Protein AF-A0A378U8P9-F1 (afdb_monomer_lite)

Secondary structure (DSSP, 8-state):
--HHHHHHHHHHHHHHTT----HHHHHHHHHHHHHS---S-HHHHHHHHHHHHHTTS----HHHHHHHH-SS-S-TTHHHH----EEEHHHHHHHHT--HHHHHHHHHTTSS-EEEETTTEEEEEHHHHHHHHH--------

Organism: Mycolicibacterium fortuitum (NCBI:txid1766)

Structure (mmCIF, N/CA/C/O backbone):
data_AF-A0A378U8P9-F1
#
_entry.id   AF-A0A378U8P9-F1
#
loop_
_atom_site.group_PDB
_atom_site.id
_atom_site.type_symbol
_atom_site.label_atom_id
_atom_site.label_alt_id
_atom_site.label_comp_id
_atom_site.label_asym_id
_atom_site.label_entity_id
_atom_site.label_seq_id
_atom_site.pdbx_PDB_ins_code
_atom_site.Cartn_x
_atom_site.Cartn_y
_atom_site.Cartn_z
_atom_site.occupancy
_atom_site.B_iso_or_equiv
_atom_site.auth_seq_id
_atom_site.auth_comp_id
_atom_site.auth_asym_id
_atom_site.auth_atom_id
_atom_site.pdbx_PDB_model_num
ATOM 1 N N . MET A 1 1 ? 14.668 6.947 -38.686 1.00 70.00 1 MET A N 1
ATOM 2 C CA . MET A 1 1 ? 13.383 6.397 -38.201 1.00 70.00 1 MET A CA 1
ATOM 3 C C . MET A 1 1 ? 13.084 7.026 -36.853 1.00 70.00 1 MET A C 1
ATOM 5 O O . MET A 1 1 ? 13.969 7.013 -36.001 1.00 70.00 1 MET A O 1
ATOM 9 N N . THR A 1 2 ? 11.923 7.659 -36.670 1.00 87.50 2 THR A N 1
ATOM 10 C CA . THR A 1 2 ? 11.612 8.336 -35.402 1.00 87.50 2 THR A CA 1
ATOM 11 C C . THR A 1 2 ? 11.231 7.318 -34.321 1.00 87.50 2 THR A C 1
ATOM 13 O O . THR A 1 2 ? 10.914 6.160 -34.606 1.00 87.50 2 THR A O 1
ATOM 16 N N . ARG A 1 3 ? 11.267 7.727 -33.047 1.00 87.31 3 ARG A N 1
ATOM 17 C CA . ARG A 1 3 ? 10.855 6.864 -31.927 1.00 87.31 3 ARG A CA 1
ATOM 18 C C . ARG A 1 3 ? 9.378 6.467 -32.019 1.00 87.31 3 ARG A C 1
ATOM 20 O O . ARG A 1 3 ? 9.029 5.350 -31.656 1.00 87.31 3 ARG A O 1
ATOM 27 N N . THR A 1 4 ? 8.535 7.365 -32.518 1.00 91.00 4 THR A N 1
ATOM 28 C CA . THR A 1 4 ? 7.109 7.116 -32.749 1.00 91.00 4 THR A CA 1
ATOM 29 C C . THR A 1 4 ? 6.909 6.055 -33.831 1.00 91.00 4 THR A C 1
ATOM 31 O O . THR A 1 4 ? 6.131 5.127 -33.628 1.00 91.00 4 THR A O 1
ATOM 34 N N . ASP A 1 5 ? 7.689 6.108 -34.915 1.00 89.62 5 ASP A N 1
ATOM 35 C CA . ASP A 1 5 ? 7.640 5.093 -35.980 1.00 89.62 5 ASP A CA 1
ATOM 36 C C . ASP A 1 5 ? 8.038 3.708 -35.457 1.00 89.62 5 ASP A C 1
ATOM 38 O O . ASP A 1 5 ? 7.401 2.709 -35.781 1.00 89.62 5 ASP A O 1
ATOM 42 N N . LEU A 1 6 ? 9.063 3.644 -34.597 1.00 88.88 6 LEU A N 1
ATOM 43 C CA . LEU A 1 6 ? 9.485 2.412 -33.922 1.00 88.88 6 LEU A CA 1
ATOM 44 C C . LEU A 1 6 ? 8.381 1.833 -33.033 1.00 88.88 6 LEU A C 1
ATOM 46 O O . LEU A 1 6 ? 8.158 0.626 -33.050 1.00 88.88 6 LEU A O 1
ATOM 50 N N . ILE A 1 7 ? 7.687 2.683 -32.274 1.00 90.00 7 ILE A N 1
ATOM 51 C CA . ILE A 1 7 ? 6.570 2.278 -31.411 1.00 90.00 7 ILE A CA 1
ATOM 52 C C . ILE A 1 7 ? 5.415 1.727 -32.254 1.00 90.00 7 ILE A C 1
ATOM 54 O O . ILE A 1 7 ? 4.927 0.633 -31.974 1.00 90.00 7 ILE A O 1
ATOM 58 N N . ASN A 1 8 ? 5.013 2.439 -33.309 1.00 91.81 8 ASN A N 1
ATOM 59 C CA . ASN A 1 8 ? 3.923 2.023 -34.194 1.00 91.81 8 ASN A CA 1
ATOM 60 C C . ASN A 1 8 ? 4.250 0.714 -34.923 1.00 91.81 8 ASN A C 1
ATOM 62 O O . ASN A 1 8 ? 3.409 -0.185 -35.012 1.00 91.81 8 ASN A O 1
ATOM 66 N N . ARG A 1 9 ? 5.499 0.570 -35.380 1.00 89.88 9 ARG A N 1
ATOM 67 C CA . ARG A 1 9 ? 5.991 -0.658 -36.008 1.00 89.88 9 ARG A CA 1
ATOM 68 C C . ARG A 1 9 ? 6.011 -1.828 -35.024 1.00 89.88 9 ARG A C 1
ATOM 70 O O . ARG A 1 9 ? 5.530 -2.902 -35.368 1.00 89.88 9 ARG A O 1
ATOM 77 N N . LEU A 1 10 ? 6.482 -1.619 -33.791 1.00 87.69 10 LEU A N 1
ATOM 78 C CA . LEU A 1 10 ? 6.475 -2.651 -32.747 1.00 87.69 10 LEU A CA 1
ATOM 79 C C . LEU A 1 10 ? 5.051 -3.106 -32.409 1.00 87.69 10 LEU A C 1
ATOM 81 O O . LEU A 1 10 ? 4.795 -4.304 -32.346 1.00 87.69 10 LEU A O 1
ATOM 85 N N . ASN A 1 11 ? 4.123 -2.162 -32.240 1.00 89.44 11 ASN A N 1
ATOM 86 C CA . ASN A 1 11 ? 2.718 -2.458 -31.959 1.00 89.44 11 ASN A CA 1
ATOM 87 C C . ASN A 1 11 ? 2.072 -3.275 -33.080 1.00 89.44 11 ASN A C 1
ATOM 89 O O . ASN A 1 11 ? 1.356 -4.230 -32.799 1.00 89.44 11 ASN A O 1
ATOM 93 N N . SER A 1 12 ? 2.371 -2.947 -34.338 1.00 90.00 12 SER A N 1
ATOM 94 C CA . SER A 1 12 ? 1.867 -3.701 -35.492 1.00 90.00 12 SER A CA 1
ATOM 95 C C . SER A 1 12 ? 2.390 -5.142 -35.491 1.00 90.00 12 SER A C 1
ATOM 97 O O . SER A 1 12 ? 1.622 -6.080 -35.682 1.00 90.00 12 SER A O 1
ATOM 99 N N . ILE A 1 13 ? 3.681 -5.342 -35.198 1.00 88.31 13 ILE A N 1
ATOM 100 C CA . ILE A 1 13 ? 4.289 -6.680 -35.110 1.00 88.31 13 ILE A CA 1
ATOM 101 C C . ILE A 1 13 ? 3.678 -7.496 -33.962 1.00 88.31 13 ILE A C 1
ATOM 103 O O . ILE A 1 13 ? 3.384 -8.679 -34.130 1.00 88.31 13 ILE A O 1
ATOM 107 N N . LEU A 1 14 ? 3.488 -6.870 -32.798 1.00 87.69 14 LEU A N 1
ATOM 108 C CA . LEU A 1 14 ? 2.873 -7.499 -31.630 1.00 87.69 14 LEU A CA 1
ATOM 109 C C . LEU A 1 14 ? 1.419 -7.906 -31.911 1.00 87.69 14 LEU A C 1
ATOM 111 O O . LEU A 1 14 ? 1.047 -9.043 -31.621 1.00 87.69 14 LEU A O 1
ATOM 115 N N . ALA A 1 15 ? 0.640 -7.031 -32.557 1.00 86.75 15 ALA A N 1
ATOM 116 C CA . ALA A 1 15 ? -0.743 -7.301 -32.944 1.00 86.75 15 ALA A CA 1
ATOM 117 C C . ALA A 1 15 ? -0.849 -8.468 -33.939 1.00 86.75 15 ALA A C 1
ATOM 119 O O . ALA A 1 15 ? -1.642 -9.381 -33.723 1.00 86.75 15 ALA A O 1
ATOM 120 N N . CYS A 1 16 ? 0.009 -8.512 -34.966 1.00 87.19 16 CYS A N 1
ATOM 121 C CA . CYS A 1 16 ? 0.056 -9.630 -35.917 1.00 87.19 16 CYS A CA 1
ATOM 122 C C . CYS A 1 16 ? 0.404 -10.976 -35.260 1.00 87.19 16 CYS A C 1
ATOM 124 O O . CYS A 1 16 ? 0.061 -12.027 -35.795 1.00 87.19 16 CYS A O 1
ATOM 126 N N . ARG A 1 17 ? 1.095 -10.960 -34.114 1.00 83.88 17 ARG A N 1
ATOM 127 C CA . ARG A 1 17 ? 1.449 -12.161 -33.340 1.00 83.88 17 ARG A CA 1
ATOM 128 C C . ARG A 1 17 ? 0.456 -12.474 -32.215 1.00 83.88 17 ARG A C 1
ATOM 130 O O . ARG A 1 17 ? 0.682 -13.432 -31.482 1.00 83.88 17 ARG A O 1
ATOM 137 N N . GLY A 1 18 ? -0.606 -11.678 -32.057 1.00 86.12 18 GLY A N 1
ATOM 138 C CA . GLY A 1 18 ? -1.588 -11.829 -30.977 1.00 86.12 18 GLY A CA 1
ATOM 139 C C . GLY A 1 18 ? -1.012 -11.576 -29.579 1.00 86.12 18 GLY A C 1
ATOM 140 O O . GLY A 1 18 ? -1.505 -12.126 -28.599 1.00 86.12 18 GLY A O 1
ATOM 141 N N . ILE A 1 19 ? 0.065 -10.792 -29.474 1.00 83.06 19 ILE A N 1
ATOM 142 C CA . ILE A 1 19 ? 0.751 -10.513 -28.209 1.00 83.06 19 ILE A CA 1
ATOM 143 C C . ILE A 1 19 ? 0.353 -9.122 -27.729 1.00 83.06 19 ILE A C 1
ATOM 145 O O . ILE A 1 19 ? 0.676 -8.122 -28.365 1.00 83.06 19 ILE A O 1
ATOM 149 N N . GLU A 1 20 ? -0.269 -9.038 -26.555 1.00 83.69 20 GLU A N 1
ATOM 150 C CA . GLU A 1 20 ? -0.598 -7.753 -25.941 1.00 83.69 20 GLU A CA 1
ATOM 151 C C . GLU A 1 20 ? 0.492 -7.296 -24.969 1.00 83.69 20 GLU A C 1
ATOM 153 O O . GLU A 1 20 ? 0.787 -7.939 -23.957 1.00 83.69 20 GLU A O 1
ATOM 158 N N . TRP A 1 21 ? 1.107 -6.149 -25.262 1.00 83.50 21 TRP A N 1
ATOM 159 C CA . TRP A 1 21 ? 2.022 -5.465 -24.351 1.00 83.50 21 TRP A CA 1
ATOM 160 C C . TRP A 1 21 ? 1.417 -4.155 -23.863 1.00 83.50 21 TRP A C 1
ATOM 162 O O . TRP A 1 21 ? 0.806 -3.408 -24.621 1.00 83.50 21 TRP A O 1
ATOM 172 N N . SER A 1 22 ? 1.665 -3.822 -22.594 1.00 84.25 22 SER A N 1
ATOM 173 C CA . SER A 1 22 ? 1.312 -2.503 -22.073 1.00 84.25 22 SER A CA 1
ATOM 174 C C . SER A 1 22 ? 2.138 -1.401 -22.746 1.00 84.25 22 SER A C 1
ATOM 176 O O . SER A 1 22 ? 3.304 -1.600 -23.100 1.00 84.25 22 SER A O 1
ATOM 178 N N . ALA A 1 23 ? 1.574 -0.196 -22.853 1.00 80.75 23 ALA A N 1
ATOM 179 C CA . ALA A 1 23 ? 2.238 0.944 -23.494 1.00 80.75 23 ALA A CA 1
ATOM 180 C C . ALA A 1 23 ? 3.627 1.247 -22.894 1.00 80.75 23 ALA A C 1
ATOM 182 O O . ALA A 1 23 ? 4.594 1.483 -23.615 1.00 80.75 23 ALA A O 1
ATOM 183 N N . ASN A 1 24 ? 3.769 1.158 -21.567 1.00 83.56 24 ASN A N 1
ATOM 184 C CA . ASN A 1 24 ? 5.057 1.346 -20.889 1.00 83.56 24 ASN A CA 1
ATOM 185 C C . ASN A 1 24 ? 6.091 0.282 -21.314 1.00 83.56 24 ASN A C 1
ATOM 187 O O . ASN A 1 24 ? 7.274 0.579 -21.486 1.00 83.56 24 ASN A O 1
ATOM 191 N N . ARG A 1 25 ? 5.647 -0.962 -21.530 1.00 83.44 25 ARG A N 1
ATOM 192 C CA . ARG A 1 25 ? 6.509 -2.073 -21.955 1.0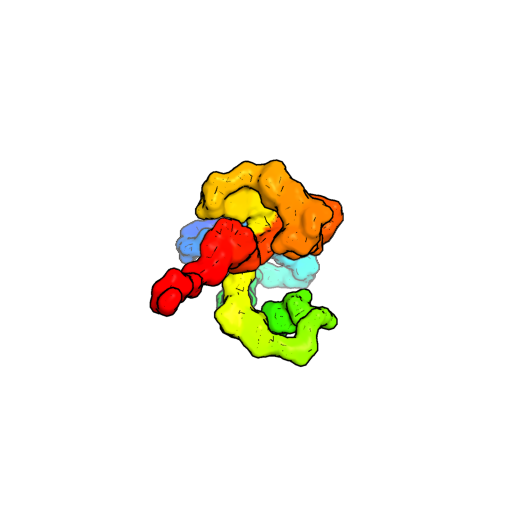0 83.44 25 ARG A CA 1
ATOM 193 C C . ARG A 1 25 ? 7.038 -1.853 -23.369 1.00 83.44 25 ARG A C 1
ATOM 195 O O . ARG A 1 25 ? 8.244 -1.964 -23.576 1.00 83.44 25 ARG A O 1
ATOM 202 N N . VAL A 1 26 ? 6.170 -1.443 -24.290 1.00 87.12 26 VAL A N 1
ATOM 203 C CA . VAL A 1 26 ? 6.538 -1.050 -25.661 1.00 87.12 26 VAL A CA 1
ATOM 204 C C . VAL A 1 26 ? 7.575 0.075 -25.637 1.00 87.12 26 VAL A C 1
ATOM 206 O O . VAL A 1 26 ? 8.640 -0.037 -26.243 1.00 87.12 26 VAL A O 1
ATOM 209 N N . VAL A 1 27 ? 7.331 1.124 -24.847 1.00 88.88 27 VAL A N 1
ATOM 210 C CA . VAL A 1 27 ? 8.243 2.273 -24.726 1.00 88.88 27 VAL A CA 1
ATOM 211 C C . VAL A 1 27 ? 9.616 1.873 -24.172 1.00 88.88 27 VAL A C 1
ATOM 213 O O . VAL A 1 27 ? 10.636 2.397 -24.634 1.00 88.88 27 VAL A O 1
ATOM 216 N N . LYS A 1 28 ? 9.667 0.952 -23.200 1.00 88.56 28 LYS A N 1
ATOM 217 C CA . LYS A 1 28 ? 10.923 0.425 -22.642 1.00 88.56 28 LYS A CA 1
ATOM 218 C C . LYS A 1 28 ? 11.685 -0.440 -23.644 1.00 88.56 28 LYS A C 1
ATOM 220 O O . LYS A 1 28 ? 12.900 -0.291 -23.733 1.00 88.56 28 LYS A O 1
ATOM 225 N N . ALA A 1 29 ? 10.996 -1.296 -24.397 1.00 87.31 29 ALA A N 1
ATOM 226 C CA . ALA A 1 29 ? 11.613 -2.125 -25.431 1.00 87.31 29 ALA A CA 1
ATOM 227 C C . ALA A 1 29 ? 12.215 -1.265 -26.551 1.00 87.31 29 ALA A C 1
ATOM 229 O O . ALA A 1 29 ? 13.380 -1.437 -26.893 1.00 87.31 29 ALA A O 1
ATOM 230 N N . VAL A 1 30 ? 11.478 -0.256 -27.031 1.00 89.81 30 VAL A N 1
ATOM 231 C CA . VAL A 1 30 ? 11.994 0.701 -28.025 1.00 89.81 30 VAL A CA 1
ATOM 232 C C . VAL A 1 30 ? 13.191 1.478 -27.479 1.00 89.81 30 VAL A C 1
ATOM 234 O O . VAL A 1 30 ? 14.184 1.640 -28.180 1.00 89.81 30 VAL A O 1
ATOM 237 N N . ARG A 1 31 ? 13.144 1.923 -26.214 1.00 90.19 31 ARG A N 1
ATOM 238 C CA . ARG A 1 31 ? 14.291 2.597 -25.586 1.00 90.19 31 ARG A CA 1
ATOM 239 C C . ARG A 1 31 ? 15.522 1.690 -25.555 1.00 90.19 31 ARG A C 1
ATOM 241 O O . ARG A 1 31 ? 16.611 2.169 -25.843 1.00 90.19 31 ARG A O 1
ATOM 248 N N . ARG A 1 32 ? 15.353 0.408 -25.215 1.00 86.81 32 ARG A N 1
ATOM 249 C CA . ARG A 1 32 ? 16.446 -0.570 -25.219 1.00 86.81 32 ARG A CA 1
ATOM 250 C C . ARG A 1 32 ? 16.998 -0.788 -26.619 1.00 86.81 32 ARG A C 1
ATOM 252 O O . ARG A 1 32 ? 18.205 -0.719 -26.758 1.00 86.81 32 ARG A O 1
ATOM 259 N N . TYR A 1 33 ? 16.140 -0.941 -27.625 1.00 88.31 33 TYR A N 1
ATOM 260 C CA . TYR A 1 33 ? 16.556 -1.076 -29.024 1.00 88.31 33 TYR A CA 1
ATOM 261 C C . TYR A 1 33 ? 17.373 0.128 -29.512 1.00 88.31 33 TYR A C 1
ATOM 263 O O . TYR A 1 33 ? 18.379 -0.028 -30.189 1.00 88.31 33 TYR A O 1
ATOM 271 N N . GLN A 1 34 ? 16.970 1.344 -29.133 1.00 87.44 34 GLN A N 1
ATOM 272 C CA . GLN A 1 34 ? 17.706 2.564 -29.480 1.00 87.44 34 GLN A CA 1
ATOM 273 C C . GLN A 1 34 ? 19.043 2.697 -28.734 1.00 87.44 34 GLN A C 1
ATOM 275 O O . GLN A 1 34 ? 19.935 3.393 -29.207 1.00 87.44 34 GLN A O 1
ATOM 280 N N . GLN A 1 35 ? 19.157 2.094 -27.546 1.00 83.50 35 GLN A N 1
ATOM 281 C CA . GLN A 1 35 ? 20.357 2.140 -26.705 1.00 83.50 35 GLN A CA 1
ATOM 282 C C . GLN A 1 35 ? 21.315 0.980 -26.978 1.00 83.50 35 GLN A C 1
ATOM 284 O O . GLN A 1 35 ? 22.516 1.117 -26.754 1.00 83.50 35 GLN A O 1
ATOM 289 N N . SER A 1 36 ? 20.809 -0.161 -27.444 1.00 74.50 36 SER A N 1
ATOM 290 C CA . SER A 1 36 ? 21.646 -1.225 -27.957 1.00 74.50 36 SER A CA 1
ATOM 291 C C . SER A 1 36 ? 22.258 -0.727 -29.254 1.00 74.50 36 SER A C 1
ATOM 293 O O . SER A 1 36 ? 21.544 -0.433 -30.207 1.00 74.50 36 SER A O 1
ATOM 295 N N . ALA A 1 37 ? 23.585 -0.670 -29.315 1.00 61.81 37 ALA A N 1
ATOM 296 C CA . ALA A 1 37 ? 24.336 -0.466 -30.554 1.00 61.81 37 ALA A CA 1
ATOM 297 C C . ALA A 1 37 ? 24.204 -1.682 -31.504 1.00 61.81 37 ALA A C 1
ATOM 299 O O . ALA A 1 37 ? 25.168 -2.109 -32.129 1.00 61.81 37 ALA A O 1
ATOM 300 N N . SER A 1 38 ? 23.030 -2.315 -31.539 1.00 59.25 38 SER A N 1
ATOM 301 C CA . SER A 1 38 ? 22.774 -3.561 -32.236 1.00 59.25 38 SER A CA 1
ATOM 302 C C . SER A 1 38 ? 22.491 -3.278 -33.701 1.00 59.25 38 SER A C 1
ATOM 304 O O . SER A 1 38 ? 21.526 -2.596 -34.033 1.00 59.25 38 SER A O 1
ATOM 306 N N . THR A 1 39 ? 23.273 -3.899 -34.574 1.00 70.44 39 THR A N 1
ATOM 307 C CA . THR A 1 39 ? 23.059 -3.955 -36.031 1.00 70.44 39 THR A CA 1
ATOM 308 C C . THR A 1 39 ? 21.870 -4.848 -36.429 1.00 70.44 39 THR A C 1
ATOM 310 O O . THR A 1 39 ? 21.646 -5.111 -37.605 1.00 70.44 39 THR A O 1
ATOM 313 N N . ILE A 1 40 ? 21.131 -5.351 -35.440 1.00 79.06 40 ILE A N 1
ATOM 314 C CA . ILE A 1 40 ? 20.082 -6.359 -35.577 1.00 79.06 40 ILE A CA 1
ATOM 315 C C . ILE A 1 40 ? 18.748 -5.664 -35.900 1.00 79.06 40 ILE A C 1
ATOM 317 O O . ILE A 1 40 ? 18.448 -4.636 -35.285 1.00 79.06 40 ILE A O 1
ATOM 321 N N . PRO A 1 41 ? 17.930 -6.192 -36.829 1.00 85.00 41 PRO A N 1
ATOM 322 C CA . PRO A 1 41 ? 16.621 -5.628 -37.143 1.00 85.00 41 PRO A CA 1
ATOM 323 C C . PRO A 1 41 ? 15.643 -5.696 -35.958 1.00 85.00 41 PRO A C 1
ATOM 325 O O . PRO A 1 41 ? 15.734 -6.554 -35.077 1.00 85.00 41 PRO A O 1
ATOM 328 N N . LEU A 1 42 ? 14.659 -4.789 -35.951 1.00 82.25 42 LEU A N 1
ATOM 329 C CA . LEU A 1 42 ? 13.672 -4.647 -34.873 1.00 82.25 42 LEU A CA 1
ATOM 330 C C . LEU A 1 42 ? 12.884 -5.939 -34.617 1.00 82.25 42 LEU A C 1
ATOM 332 O O . LEU A 1 42 ? 12.558 -6.240 -33.470 1.00 82.25 42 LEU A O 1
ATOM 336 N N . GLU A 1 43 ? 12.565 -6.690 -35.670 1.00 82.44 43 GLU A N 1
ATOM 337 C CA . GLU A 1 43 ? 11.829 -7.950 -35.575 1.00 82.44 43 GLU A CA 1
ATOM 338 C C . GLU A 1 43 ? 12.611 -9.012 -34.786 1.00 82.44 43 GLU A C 1
ATOM 340 O O . GLU A 1 43 ? 12.042 -9.718 -33.950 1.00 82.44 43 GLU A O 1
ATOM 345 N N . GLU A 1 44 ? 13.918 -9.098 -35.026 1.00 82.00 44 GLU A N 1
ATOM 346 C CA . GLU A 1 44 ? 14.815 -10.048 -34.368 1.00 82.00 44 GLU A CA 1
ATOM 347 C C . GLU A 1 44 ? 15.122 -9.601 -32.932 1.00 82.00 44 GLU A C 1
ATOM 349 O O . GLU A 1 44 ? 15.042 -10.405 -32.002 1.00 82.00 44 GLU A O 1
ATOM 354 N N . PHE A 1 45 ? 15.311 -8.296 -32.704 1.00 85.25 45 PHE A N 1
ATOM 355 C CA . PHE A 1 45 ? 15.366 -7.733 -31.352 1.00 85.25 45 PHE A CA 1
ATOM 356 C C . PHE A 1 45 ? 14.094 -8.044 -30.545 1.00 85.25 45 PHE A C 1
ATOM 358 O O . PHE A 1 45 ? 14.176 -8.440 -29.383 1.00 85.25 45 PHE A O 1
ATOM 365 N N . LEU A 1 46 ? 12.909 -7.901 -31.149 1.00 82.56 46 LEU A N 1
ATOM 366 C CA . LEU A 1 46 ? 11.638 -8.220 -30.500 1.00 82.56 46 LEU A CA 1
ATOM 367 C C . LEU A 1 46 ? 11.521 -9.716 -30.193 1.00 82.56 46 LEU A C 1
ATOM 369 O O . LEU A 1 46 ? 11.039 -10.063 -29.118 1.00 82.56 46 LEU A O 1
ATOM 373 N N . ALA A 1 47 ? 11.990 -10.601 -31.075 1.00 80.12 47 ALA A N 1
ATOM 374 C CA . ALA A 1 47 ? 12.032 -12.034 -30.789 1.00 80.12 47 ALA A CA 1
ATOM 375 C C . ALA A 1 47 ? 12.911 -12.336 -29.562 1.00 80.12 47 ALA A C 1
ATOM 377 O O . ALA A 1 47 ? 12.464 -13.026 -28.644 1.00 80.12 47 ALA A O 1
ATOM 378 N N . HIS A 1 48 ? 14.105 -11.742 -29.486 1.00 79.25 48 HIS A N 1
ATOM 379 C CA . HIS A 1 48 ? 14.971 -11.854 -28.311 1.00 79.25 48 HIS A CA 1
ATOM 380 C C . HIS A 1 48 ? 14.343 -11.253 -27.052 1.00 79.25 48 HIS A C 1
ATOM 382 O O . HIS A 1 48 ? 14.473 -11.826 -25.976 1.00 79.25 48 HIS A O 1
ATOM 388 N N . GLU A 1 49 ? 13.641 -10.127 -27.159 1.00 80.00 49 GLU A N 1
ATOM 389 C CA . GLU A 1 49 ? 12.981 -9.478 -26.026 1.00 80.00 49 GLU A CA 1
ATOM 390 C C . GLU A 1 49 ? 11.772 -10.287 -25.523 1.00 80.00 49 GLU A C 1
ATOM 392 O O . GLU A 1 49 ? 11.558 -10.382 -24.316 1.00 80.00 49 GLU A O 1
ATOM 397 N N . ILE A 1 50 ? 11.009 -10.917 -26.421 1.00 78.25 50 ILE A N 1
ATOM 398 C CA . ILE A 1 50 ? 9.927 -11.843 -26.062 1.00 78.25 50 ILE A CA 1
ATOM 399 C C . ILE A 1 50 ? 10.502 -13.071 -25.352 1.00 78.25 50 ILE A C 1
ATOM 401 O O . ILE A 1 50 ? 9.999 -13.427 -24.291 1.00 78.25 50 ILE A O 1
ATOM 405 N N . LEU A 1 51 ? 11.571 -13.678 -25.880 1.00 70.88 51 LEU A N 1
ATOM 406 C CA . LEU A 1 51 ? 12.221 -14.845 -25.269 1.00 70.88 51 LEU A CA 1
ATOM 407 C C . LEU A 1 51 ? 12.851 -14.507 -23.914 1.00 70.88 51 LEU A C 1
ATOM 409 O O . LEU A 1 51 ? 12.579 -15.184 -22.925 1.00 70.88 51 LEU A O 1
ATOM 413 N N . ARG A 1 52 ? 13.596 -13.396 -23.835 1.00 67.19 52 ARG A N 1
ATOM 414 C CA . ARG A 1 52 ? 14.145 -12.851 -22.585 1.00 67.19 52 ARG A CA 1
ATOM 415 C C . ARG A 1 52 ? 13.057 -12.671 -21.531 1.00 67.19 52 ARG A C 1
ATOM 417 O O . ARG A 1 52 ? 13.336 -12.813 -20.348 1.00 67.19 52 ARG A O 1
ATOM 424 N N . GLN A 1 53 ? 11.837 -12.322 -21.937 1.00 61.25 53 GLN A N 1
ATOM 425 C CA . GLN A 1 53 ? 10.739 -12.074 -21.010 1.00 61.25 53 GLN A CA 1
ATOM 426 C C . GLN A 1 53 ? 9.812 -13.269 -20.770 1.00 61.25 53 GLN A C 1
ATOM 428 O O . GLN A 1 53 ? 9.144 -13.284 -19.739 1.00 61.25 53 GLN A O 1
ATOM 433 N N . ALA A 1 54 ? 9.796 -14.281 -21.640 1.00 56.06 54 ALA A N 1
ATOM 434 C CA . ALA A 1 54 ? 9.180 -15.577 -21.350 1.00 56.06 54 ALA A CA 1
ATOM 435 C C . ALA A 1 54 ? 9.906 -16.271 -20.184 1.00 56.06 54 ALA A C 1
ATOM 437 O O . ALA A 1 54 ? 9.260 -16.836 -19.303 1.00 56.06 54 ALA A O 1
ATOM 438 N N . ASP A 1 55 ? 11.229 -16.103 -20.131 1.00 47.03 55 ASP A N 1
ATOM 439 C CA . ASP A 1 55 ? 12.099 -16.541 -19.033 1.00 47.03 55 ASP A CA 1
ATOM 440 C C . ASP A 1 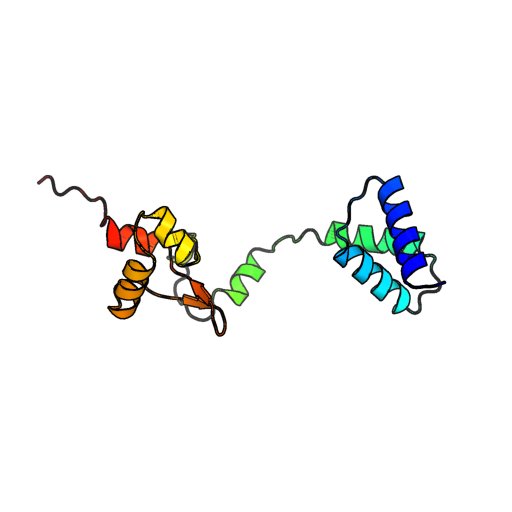55 ? 12.020 -15.609 -17.799 1.00 47.03 55 ASP A C 1
ATOM 442 O O . ASP A 1 55 ? 12.384 -15.977 -16.687 1.00 47.03 55 ASP A O 1
ATOM 446 N N . GLN A 1 56 ? 11.463 -14.400 -17.973 1.00 47.12 56 GLN A N 1
ATOM 447 C CA . GLN A 1 56 ? 11.059 -13.490 -16.892 1.00 47.12 56 GLN A CA 1
ATOM 448 C C . GLN A 1 56 ? 9.551 -13.534 -16.611 1.00 47.12 56 GLN A C 1
ATOM 450 O O . GLN A 1 56 ? 8.973 -12.539 -16.157 1.00 47.12 56 GLN A O 1
ATOM 455 N N . ARG A 1 57 ? 8.903 -14.704 -16.738 1.00 41.47 57 ARG A N 1
ATOM 456 C CA . ARG A 1 57 ? 7.950 -15.027 -15.667 1.00 41.47 57 ARG A CA 1
ATOM 457 C C . ARG A 1 57 ? 8.750 -14.838 -14.389 1.00 41.47 57 ARG A C 1
ATOM 459 O O . ARG A 1 57 ? 9.821 -15.435 -14.283 1.00 41.47 57 ARG A O 1
ATOM 466 N N . PRO A 1 58 ? 8.317 -14.018 -13.425 1.00 38.03 58 PRO A N 1
ATOM 467 C CA . PRO A 1 58 ? 8.902 -14.192 -12.131 1.00 38.03 58 PRO A CA 1
ATOM 468 C C . PRO A 1 58 ? 8.460 -15.608 -11.742 1.00 38.03 58 PRO A C 1
ATOM 470 O O . PRO A 1 58 ? 7.325 -15.834 -11.330 1.00 38.03 58 PRO A O 1
ATOM 473 N N . LEU A 1 59 ? 9.369 -16.578 -11.861 1.00 40.91 59 LEU A N 1
ATOM 474 C CA . LEU A 1 59 ? 9.586 -17.449 -10.728 1.00 40.91 59 LEU A CA 1
ATOM 475 C C . LEU A 1 59 ? 9.833 -16.453 -9.600 1.00 40.91 59 LEU A C 1
ATOM 477 O O . LEU A 1 59 ? 10.943 -15.945 -9.434 1.00 40.91 59 LEU A O 1
ATOM 481 N N . LEU A 1 60 ? 8.743 -16.018 -8.960 1.00 34.88 60 LEU A N 1
ATOM 482 C CA . LEU A 1 60 ? 8.766 -15.333 -7.687 1.00 34.88 60 LEU A CA 1
ATOM 483 C C . LEU A 1 60 ? 9.439 -16.358 -6.795 1.00 34.88 60 LEU A C 1
ATOM 485 O O . LEU A 1 60 ? 8.790 -17.229 -6.233 1.00 34.88 60 LEU A O 1
ATOM 489 N N . ASN A 1 61 ? 10.767 -16.347 -6.818 1.00 42.66 61 ASN A N 1
ATOM 490 C CA . ASN A 1 61 ? 11.571 -17.258 -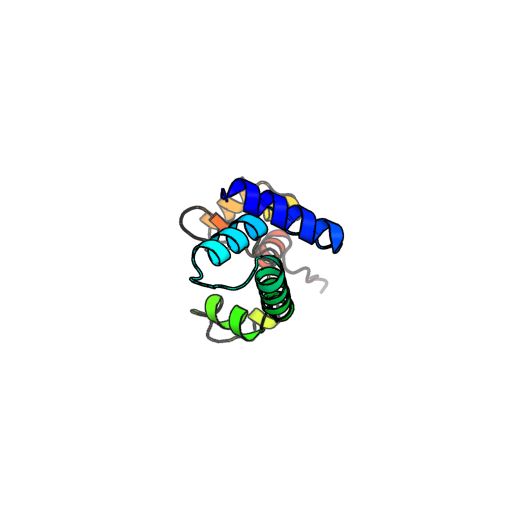6.055 1.00 42.66 61 ASN A CA 1
ATOM 491 C C . ASN A 1 61 ? 11.206 -16.898 -4.621 1.00 42.66 61 ASN A C 1
ATOM 493 O O . ASN A 1 61 ? 11.418 -15.749 -4.218 1.00 42.66 61 ASN A O 1
ATOM 497 N N . GLU A 1 62 ? 10.568 -17.819 -3.902 1.00 43.00 62 GLU A N 1
ATOM 498 C CA . GLU A 1 62 ? 10.043 -17.606 -2.545 1.00 43.00 62 GLU A CA 1
ATOM 499 C C . GLU A 1 62 ? 11.096 -16.953 -1.628 1.00 43.00 62 GLU A C 1
ATOM 501 O O . GLU A 1 62 ? 10.787 -16.162 -0.738 1.00 43.00 62 GLU A O 1
ATOM 506 N N . LEU A 1 63 ? 12.375 -17.187 -1.930 1.00 43.81 63 LEU A N 1
ATOM 507 C CA . LEU A 1 63 ? 13.546 -16.629 -1.261 1.00 43.81 63 LEU A CA 1
ATOM 508 C C . LEU A 1 63 ? 13.728 -15.106 -1.426 1.00 43.81 63 LEU A C 1
ATOM 510 O O . LEU A 1 63 ? 14.269 -14.459 -0.529 1.00 43.81 63 LEU A O 1
ATOM 514 N N . THR A 1 64 ? 13.280 -14.503 -2.531 1.00 42.50 64 THR A N 1
ATOM 515 C CA . THR A 1 64 ? 13.419 -13.054 -2.772 1.00 42.50 64 THR A CA 1
ATOM 516 C C . THR A 1 64 ? 12.374 -12.256 -1.993 1.00 42.50 64 THR A C 1
ATOM 518 O O . THR A 1 64 ? 12.689 -11.183 -1.478 1.00 42.50 64 THR A O 1
ATOM 521 N N . TYR A 1 65 ? 11.166 -12.806 -1.810 1.00 44.31 65 TYR A N 1
ATOM 522 C CA . TYR A 1 65 ? 10.176 -12.230 -0.889 1.00 44.31 65 TYR A CA 1
ATOM 523 C C . TYR A 1 65 ? 10.666 -12.320 0.570 1.00 44.31 65 TYR A C 1
ATOM 525 O O . TYR A 1 65 ? 10.450 -11.406 1.365 1.00 44.31 65 TYR A O 1
ATOM 533 N N . ARG A 1 66 ? 11.446 -13.363 0.889 1.00 42.34 66 ARG A N 1
ATOM 534 C CA . ARG A 1 66 ? 12.052 -13.582 2.210 1.00 42.34 66 ARG A CA 1
ATOM 535 C C . ARG A 1 66 ? 13.161 -12.594 2.593 1.00 42.34 66 ARG A C 1
ATOM 537 O O . ARG A 1 66 ? 13.422 -12.417 3.772 1.00 42.34 66 ARG A O 1
ATOM 544 N N . ARG A 1 67 ? 13.832 -11.929 1.647 1.00 38.47 67 ARG A N 1
ATOM 545 C CA . ARG A 1 67 ? 14.989 -11.067 1.976 1.00 38.47 67 ARG A CA 1
ATOM 546 C C . ARG A 1 67 ? 14.626 -9.608 2.276 1.00 38.47 67 ARG A C 1
ATOM 548 O O . ARG A 1 67 ? 15.397 -8.921 2.937 1.00 38.47 67 ARG A O 1
ATOM 555 N N . ILE A 1 68 ? 13.477 -9.130 1.796 1.00 42.31 68 ILE A N 1
ATOM 556 C CA . ILE A 1 68 ? 13.048 -7.726 1.958 1.00 42.31 68 ILE A CA 1
ATOM 557 C C . ILE A 1 68 ? 12.079 -7.573 3.144 1.00 42.31 68 ILE A C 1
ATOM 559 O O . ILE A 1 68 ? 12.030 -6.510 3.754 1.00 42.31 68 ILE A O 1
ATOM 563 N N . ALA A 1 69 ? 11.346 -8.636 3.497 1.00 40.75 69 ALA A N 1
ATOM 564 C CA . ALA A 1 69 ? 10.332 -8.616 4.554 1.00 40.75 69 ALA A CA 1
ATOM 565 C C . ALA A 1 69 ? 10.842 -9.016 5.956 1.00 40.75 69 ALA A C 1
ATOM 567 O O . ALA A 1 69 ? 10.139 -8.785 6.929 1.00 40.75 69 ALA A O 1
ATOM 568 N N . TYR A 1 70 ? 12.050 -9.578 6.080 1.00 48.31 70 TYR A N 1
ATOM 569 C CA . TYR A 1 70 ? 12.529 -10.212 7.318 1.00 48.31 70 TYR A CA 1
ATOM 570 C C . TYR A 1 70 ? 13.848 -9.609 7.803 1.00 48.31 70 TYR A C 1
ATOM 572 O O . TYR A 1 70 ? 14.858 -10.308 7.885 1.00 48.31 70 TYR A O 1
ATOM 580 N N . ARG A 1 71 ? 13.889 -8.299 8.065 1.00 43.28 71 ARG A N 1
ATOM 581 C CA . ARG A 1 71 ? 15.069 -7.723 8.732 1.00 43.28 71 ARG A CA 1
ATOM 582 C C . ARG A 1 71 ? 14.961 -7.661 10.252 1.00 43.28 71 ARG A C 1
ATOM 584 O O . ARG A 1 71 ? 16.010 -7.556 10.867 1.00 43.28 71 ARG A O 1
ATOM 591 N N . ASP A 1 72 ? 13.773 -7.853 10.835 1.00 43.78 72 ASP A N 1
ATOM 592 C CA . ASP A 1 72 ? 13.564 -7.660 12.280 1.00 43.78 72 ASP A CA 1
ATOM 593 C C . ASP A 1 72 ? 12.662 -8.719 12.963 1.00 43.78 72 ASP A C 1
ATOM 595 O O . ASP A 1 72 ? 12.012 -8.406 13.954 1.00 43.78 72 ASP A O 1
ATOM 599 N N . ASP A 1 73 ? 12.614 -9.971 12.485 1.00 44.69 73 ASP A N 1
ATOM 600 C CA . ASP A 1 73 ? 11.889 -11.057 13.180 1.00 44.69 73 ASP A CA 1
ATOM 601 C C . ASP A 1 73 ? 12.789 -12.299 13.385 1.00 44.69 73 ASP A C 1
ATOM 603 O O . ASP A 1 73 ? 13.178 -12.932 12.396 1.00 44.69 73 ASP A O 1
ATOM 607 N N . PRO A 1 74 ? 13.180 -12.640 14.633 1.00 45.34 74 PRO A N 1
ATOM 608 C CA . PRO A 1 74 ? 14.079 -13.754 14.926 1.00 45.34 74 PRO A CA 1
ATOM 609 C C . PRO A 1 74 ? 13.413 -15.141 14.919 1.00 45.34 74 PRO A C 1
ATOM 611 O O . PRO A 1 74 ? 14.143 -16.130 14.986 1.00 45.34 74 PRO A O 1
ATOM 614 N N . THR A 1 75 ? 12.085 -15.261 14.793 1.00 51.50 75 THR A N 1
ATOM 615 C CA . THR A 1 75 ? 11.416 -16.573 14.877 1.00 51.50 75 THR A CA 1
ATOM 616 C C . THR A 1 75 ? 10.354 -16.693 13.791 1.00 51.50 75 THR A C 1
ATOM 618 O O . THR A 1 75 ? 9.177 -16.444 14.010 1.00 51.50 75 THR A O 1
ATOM 621 N N . GLY A 1 76 ? 10.767 -17.099 12.587 1.00 46.06 76 GLY A N 1
ATOM 622 C CA . GLY A 1 76 ? 9.906 -17.241 11.401 1.00 46.06 76 GLY A CA 1
ATOM 623 C C . GLY A 1 76 ? 8.759 -18.264 11.494 1.00 46.06 76 GLY A C 1
ATOM 624 O O . GLY A 1 76 ? 8.271 -18.703 10.457 1.00 46.06 76 GLY A O 1
ATOM 625 N N . GLU A 1 77 ? 8.340 -18.659 12.693 1.00 44.34 77 GLU A N 1
ATOM 626 C CA . GLU A 1 77 ? 7.192 -19.523 12.971 1.00 44.34 77 GLU A CA 1
ATOM 627 C C . GLU A 1 77 ? 5.870 -18.728 12.943 1.00 44.34 77 GLU A C 1
ATOM 629 O O . GLU A 1 77 ? 4.881 -19.207 12.381 1.00 44.34 77 GLU A O 1
ATOM 634 N N . ASP A 1 78 ? 5.867 -17.471 13.404 1.00 46.97 78 ASP A N 1
ATOM 635 C CA . ASP A 1 78 ? 4.666 -16.616 13.408 1.00 46.97 78 ASP A CA 1
ATOM 636 C C . ASP A 1 78 ? 4.275 -16.135 11.998 1.00 46.97 78 ASP A C 1
ATOM 638 O O . ASP A 1 78 ? 3.093 -16.077 11.644 1.00 46.97 78 ASP A O 1
ATOM 642 N N . ALA A 1 79 ? 5.268 -15.881 11.140 1.00 47.19 79 ALA A N 1
ATOM 643 C CA . ALA A 1 79 ? 5.063 -15.428 9.763 1.00 47.19 79 ALA A CA 1
ATOM 644 C C . ALA A 1 79 ? 4.479 -16.506 8.827 1.00 47.19 79 ALA A C 1
ATOM 646 O O . ALA A 1 79 ? 3.872 -16.178 7.806 1.00 47.19 79 ALA A O 1
ATOM 647 N N . VAL A 1 80 ? 4.661 -17.793 9.146 1.00 46.03 80 VAL A N 1
ATOM 648 C CA . VAL A 1 80 ? 4.104 -18.909 8.356 1.00 46.03 80 VAL A CA 1
ATOM 649 C C . VAL A 1 80 ? 2.685 -19.250 8.821 1.00 46.03 80 VAL A C 1
ATOM 651 O O . VAL A 1 80 ? 1.853 -19.649 8.006 1.00 46.03 80 VAL A O 1
ATOM 654 N N . ARG A 1 81 ? 2.377 -19.051 10.112 1.00 46.44 81 ARG A N 1
ATOM 655 C CA . ARG A 1 81 ? 1.055 -19.332 10.693 1.00 46.44 81 ARG A CA 1
ATOM 656 C C . ARG A 1 81 ? -0.012 -18.319 10.277 1.00 46.44 81 ARG A C 1
ATOM 658 O O . ARG A 1 81 ? -1.175 -18.688 10.148 1.00 46.44 81 ARG A O 1
ATOM 665 N N . ASN A 1 82 ? 0.379 -17.074 10.020 1.00 47.12 82 ASN A N 1
ATOM 666 C CA . ASN A 1 82 ? -0.510 -16.026 9.538 1.00 47.12 82 ASN A CA 1
ATOM 667 C C . ASN A 1 82 ? 0.118 -15.338 8.331 1.00 47.12 82 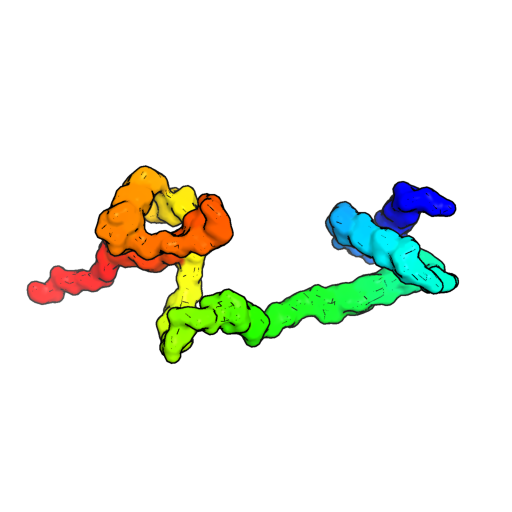ASN A C 1
ATOM 669 O O . ASN A 1 82 ? 0.989 -14.483 8.465 1.00 47.12 82 ASN A O 1
ATOM 673 N N . MET A 1 83 ? -0.386 -15.648 7.138 1.00 51.81 83 MET A N 1
ATOM 674 C CA . MET A 1 83 ? -0.171 -14.828 5.946 1.00 51.81 83 MET A CA 1
ATOM 675 C C . MET A 1 83 ? -0.968 -13.516 6.098 1.00 51.81 83 MET A C 1
ATOM 677 O O . MET A 1 83 ? -1.932 -13.264 5.369 1.00 51.81 83 MET A O 1
ATOM 681 N N . SER A 1 84 ? -0.626 -12.723 7.117 1.00 58.06 84 SER A N 1
ATOM 682 C CA . SER A 1 84 ? -1.329 -11.519 7.533 1.00 58.06 84 SER A CA 1
ATOM 683 C C . SER A 1 84 ? -1.377 -10.526 6.381 1.00 58.06 84 SER A C 1
ATOM 685 O O . SER A 1 84 ? -0.370 -10.060 5.836 1.00 58.06 84 SER A O 1
ATOM 687 N N . LYS A 1 85 ? -2.597 -10.217 5.942 1.00 73.75 85 LYS A N 1
ATOM 688 C CA . LYS A 1 85 ? -2.823 -9.257 4.866 1.00 73.75 85 LYS A CA 1
ATOM 689 C C . LYS A 1 85 ? -2.631 -7.855 5.438 1.00 73.75 85 LYS A C 1
ATOM 691 O O . LYS A 1 85 ? -3.556 -7.284 6.008 1.00 73.75 85 LYS A O 1
ATOM 696 N N . TYR A 1 86 ? -1.444 -7.278 5.243 1.00 84.56 86 TYR A N 1
ATOM 697 C CA . TYR A 1 86 ? -1.187 -5.866 5.539 1.00 84.56 86 TYR A CA 1
ATOM 698 C C . TYR A 1 86 ? -1.971 -4.951 4.589 1.00 84.56 86 TYR A C 1
ATOM 700 O O . TYR A 1 86 ? -1.548 -4.636 3.466 1.00 84.56 86 TYR A O 1
ATOM 708 N N . VAL A 1 87 ? -3.124 -4.479 5.048 1.00 87.62 87 VAL A N 1
ATOM 709 C CA . VAL A 1 87 ? -4.055 -3.683 4.242 1.00 87.62 87 VAL A CA 1
ATOM 710 C C . VAL A 1 87 ? -3.981 -2.190 4.586 1.00 87.62 87 VAL A C 1
ATOM 712 O O . VAL A 1 87 ? -3.542 -1.807 5.673 1.00 87.62 87 VAL A O 1
ATOM 715 N N . PRO A 1 88 ? -4.364 -1.293 3.657 1.00 90.19 88 PRO A N 1
ATOM 716 C CA . PRO A 1 88 ? -4.572 0.116 3.974 1.00 90.19 88 PRO A CA 1
ATOM 717 C C . PRO A 1 88 ? -5.646 0.302 5.049 1.00 90.19 88 PRO A C 1
ATOM 719 O O . PRO A 1 88 ? -6.625 -0.438 5.090 1.00 90.19 88 PRO A O 1
ATOM 722 N N . LEU A 1 89 ? -5.524 1.366 5.843 1.00 88.75 89 LEU A N 1
ATOM 723 C CA . LEU A 1 89 ? -6.447 1.648 6.950 1.00 88.75 89 LEU A CA 1
ATOM 724 C C . LEU A 1 89 ? -7.917 1.777 6.515 1.00 88.75 89 LEU A C 1
ATOM 726 O O . LEU A 1 89 ? -8.816 1.386 7.249 1.00 88.75 89 LEU A O 1
ATOM 730 N N . LYS A 1 90 ? -8.155 2.307 5.308 1.00 90.69 90 LYS A N 1
ATOM 731 C CA . LYS A 1 90 ? -9.496 2.402 4.716 1.00 90.69 90 LYS A CA 1
ATOM 732 C C . LYS A 1 90 ? -10.100 1.021 4.453 1.00 90.69 90 LYS A C 1
ATOM 734 O O . LYS A 1 90 ? -11.249 0.798 4.796 1.00 90.69 90 LYS A O 1
ATOM 739 N N . VAL A 1 91 ? -9.299 0.108 3.908 1.00 90.25 91 VAL A N 1
ATOM 740 C CA . VAL A 1 91 ? -9.732 -1.262 3.612 1.00 90.25 91 VAL A CA 1
ATOM 741 C C . VAL A 1 91 ? -10.020 -2.008 4.909 1.00 90.25 91 VAL A C 1
ATOM 743 O O . VAL A 1 91 ? -11.080 -2.595 5.029 1.00 90.25 91 VAL A O 1
ATOM 746 N N . ALA A 1 92 ? -9.136 -1.921 5.910 1.00 91.94 92 ALA A N 1
ATOM 747 C CA . ALA A 1 92 ? -9.388 -2.537 7.216 1.00 91.94 92 ALA A CA 1
ATOM 748 C C . ALA A 1 92 ? -10.698 -2.044 7.847 1.00 91.94 92 ALA A C 1
ATOM 750 O O . ALA A 1 92 ? -11.484 -2.848 8.332 1.00 91.94 92 ALA A O 1
ATOM 751 N N . ALA A 1 93 ? -10.937 -0.729 7.807 1.00 92.44 93 ALA A N 1
ATOM 752 C CA . ALA A 1 93 ? -12.144 -0.104 8.339 1.00 92.44 93 ALA A CA 1
ATOM 753 C C . ALA A 1 93 ? -13.416 -0.621 7.648 1.00 92.44 93 ALA A C 1
ATOM 755 O O . ALA A 1 93 ? -14.373 -0.988 8.324 1.00 92.44 93 ALA A O 1
ATOM 756 N N . GLU A 1 94 ? -13.394 -0.697 6.316 1.00 91.31 94 GLU A N 1
ATOM 757 C CA . GLU A 1 94 ? -14.490 -1.252 5.516 1.00 91.31 94 GLU A CA 1
ATOM 758 C C . GLU A 1 94 ? -14.726 -2.735 5.827 1.00 91.31 94 GLU A C 1
ATOM 760 O O . GLU A 1 94 ? -15.874 -3.130 6.010 1.00 91.31 94 GLU A O 1
ATOM 765 N N . THR A 1 95 ? -13.664 -3.538 5.951 1.00 89.06 95 THR A N 1
ATOM 766 C CA . THR A 1 95 ? -13.772 -4.980 6.220 1.00 89.06 95 THR A CA 1
ATOM 767 C C . THR A 1 95 ? -14.437 -5.275 7.561 1.00 89.06 95 THR A C 1
ATOM 769 O O . THR A 1 95 ? -15.301 -6.141 7.640 1.00 89.06 95 THR A O 1
ATOM 772 N N . VAL A 1 96 ? -14.049 -4.555 8.615 1.00 90.75 96 VAL A N 1
ATOM 773 C CA . VAL A 1 96 ? -14.544 -4.800 9.982 1.00 90.75 96 VAL A CA 1
ATOM 774 C C . VAL A 1 96 ? -15.746 -3.927 10.359 1.00 90.75 96 VAL A C 1
ATOM 776 O O . VAL A 1 96 ? -16.221 -3.987 11.489 1.00 90.75 96 VAL A O 1
ATOM 779 N N . GLY A 1 97 ? -16.243 -3.100 9.432 1.00 92.06 97 GLY A N 1
ATOM 780 C CA . GLY A 1 97 ? -17.437 -2.277 9.636 1.00 92.06 97 GLY A CA 1
ATOM 781 C C . GLY A 1 97 ? -17.257 -1.111 10.615 1.00 92.06 97 GLY A C 1
ATOM 782 O O . GLY A 1 97 ? -18.218 -0.693 11.258 1.00 92.06 97 GLY A O 1
ATOM 783 N N . VAL A 1 98 ? -16.044 -0.564 10.745 1.00 93.75 98 VAL A N 1
ATOM 784 C CA . VAL A 1 98 ? -15.751 0.577 11.634 1.00 93.75 98 VAL A CA 1
ATOM 785 C C . VAL A 1 98 ? -15.273 1.794 10.850 1.00 93.75 98 VAL A C 1
ATOM 787 O O . VAL A 1 98 ? -14.908 1.718 9.683 1.00 93.75 98 VAL A O 1
ATOM 790 N N . SER A 1 99 ? -15.233 2.959 11.498 1.00 95.50 99 SER A N 1
ATOM 791 C CA . SER A 1 99 ? -14.672 4.155 10.868 1.00 95.50 99 SER A CA 1
ATOM 792 C C . SER A 1 99 ? -13.136 4.132 10.854 1.00 95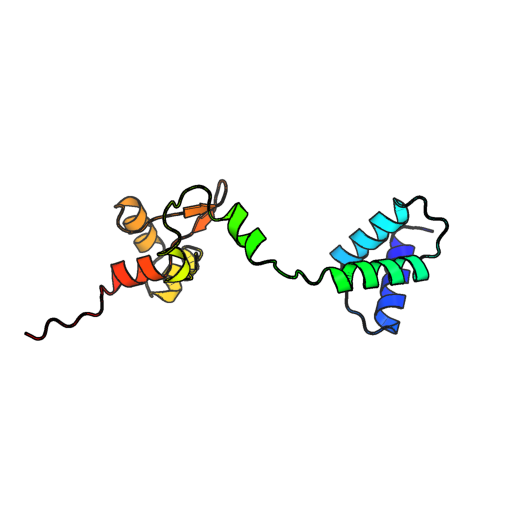.50 99 SER A C 1
ATOM 794 O O . SER A 1 99 ? -12.487 3.649 11.785 1.00 95.50 99 SER A O 1
ATOM 796 N N . VAL A 1 100 ? -12.529 4.768 9.846 1.00 95.00 100 VAL A N 1
ATOM 797 C CA . VAL A 1 100 ? -11.070 4.992 9.805 1.00 95.00 100 VAL A CA 1
ATOM 798 C C . VAL A 1 100 ? -10.588 5.784 11.029 1.00 95.00 100 VAL A C 1
ATOM 800 O O . VAL A 1 100 ? -9.486 5.546 11.519 1.00 95.00 100 VAL A O 1
ATOM 803 N N . SER A 1 101 ? -11.407 6.707 11.547 1.00 95.88 101 SER A N 1
ATOM 804 C CA . SER A 1 101 ? -11.102 7.470 12.765 1.00 95.88 101 SER A CA 1
ATOM 805 C C . SER A 1 101 ? -10.968 6.551 13.984 1.00 95.88 101 SER A C 1
ATOM 807 O O . SER A 1 101 ? -10.013 6.679 14.747 1.00 95.88 101 SER A O 1
ATOM 809 N N . SER A 1 102 ? -11.854 5.557 14.110 1.00 95.50 102 SER A N 1
ATOM 810 C CA . SER A 1 102 ? -11.803 4.552 15.178 1.00 95.50 102 SER A CA 1
ATOM 811 C C . SER A 1 102 ? -10.502 3.753 15.131 1.00 95.50 102 SER A C 1
ATOM 813 O O . SER A 1 102 ? -9.830 3.629 16.151 1.00 95.50 102 SER A O 1
ATOM 815 N N . LEU A 1 103 ? -10.090 3.293 13.944 1.00 94.25 103 LEU A N 1
ATOM 816 C CA . LEU A 1 103 ? -8.808 2.599 13.792 1.00 94.25 103 LEU A CA 1
ATOM 817 C C . LEU A 1 103 ? -7.611 3.509 14.101 1.00 94.25 103 LEU A C 1
ATOM 819 O O . LEU A 1 103 ? -6.662 3.070 14.740 1.00 94.25 103 LEU A O 1
ATOM 823 N N . ARG A 1 104 ? -7.644 4.791 13.707 1.00 94.56 104 ARG A N 1
ATOM 824 C CA . ARG A 1 104 ? -6.586 5.755 14.071 1.00 94.56 104 ARG A CA 1
ATOM 825 C C . ARG A 1 104 ? -6.498 5.978 15.575 1.00 94.56 104 ARG A C 1
ATOM 827 O O . ARG A 1 104 ? -5.389 6.072 16.092 1.00 94.56 104 ARG A O 1
ATOM 834 N N . ARG A 1 105 ? -7.642 6.049 16.256 1.00 95.38 105 ARG A N 1
ATOM 835 C CA . ARG A 1 105 ? -7.705 6.134 17.715 1.00 95.38 105 ARG A CA 1
ATOM 836 C C . ARG A 1 105 ? -7.069 4.898 18.350 1.00 95.38 105 ARG A C 1
ATOM 838 O O . ARG A 1 105 ? -6.199 5.055 19.191 1.00 95.38 105 ARG A O 1
ATOM 845 N N . TYR A 1 106 ? -7.406 3.694 17.890 1.00 93.31 106 TYR A N 1
ATOM 846 C CA . TYR A 1 106 ? -6.809 2.460 18.415 1.00 93.31 106 TYR A CA 1
ATOM 847 C C . TYR A 1 106 ? -5.304 2.355 18.164 1.00 93.31 106 TYR A C 1
ATOM 849 O O . TYR A 1 106 ? -4.580 1.853 19.017 1.00 93.31 106 TYR A O 1
ATOM 857 N N . ILE A 1 107 ? -4.815 2.879 17.039 1.00 91.75 107 ILE A N 1
ATOM 858 C CA . ILE A 1 107 ? -3.374 3.012 16.789 1.00 91.75 107 ILE A CA 1
ATOM 859 C C . ILE A 1 107 ? -2.735 3.990 17.783 1.00 91.75 107 ILE A C 1
ATOM 861 O O . ILE A 1 107 ? -1.676 3.701 18.328 1.00 91.75 107 ILE A O 1
ATOM 865 N N . ALA A 1 108 ? -3.362 5.145 18.022 1.00 91.19 108 ALA A N 1
ATOM 866 C CA . ALA A 1 108 ? -2.853 6.144 18.962 1.00 91.19 108 ALA A CA 1
ATOM 867 C C . ALA A 1 108 ? -2.848 5.635 20.415 1.00 91.19 108 ALA A C 1
ATOM 869 O O . ALA A 1 108 ? -1.937 5.958 21.169 1.00 91.19 108 ALA A O 1
ATOM 870 N N . GLU A 1 109 ? -3.832 4.811 20.781 1.00 89.81 109 GLU A N 1
ATOM 871 C CA . GLU A 1 109 ? -3.925 4.117 22.073 1.00 89.81 109 GLU A CA 1
ATOM 872 C C . GLU A 1 109 ? -2.958 2.922 22.189 1.00 89.81 109 GLU A C 1
ATOM 874 O O . GLU A 1 109 ? -2.868 2.317 23.252 1.00 89.81 109 GLU A O 1
ATOM 879 N N . GLY A 1 110 ? -2.256 2.547 21.113 1.00 88.62 110 GLY A N 1
ATOM 880 C CA . GLY A 1 110 ? -1.344 1.398 21.099 1.00 88.62 110 GLY A CA 1
ATOM 881 C C . GLY A 1 110 ? -2.036 0.029 21.066 1.00 88.62 110 GLY A C 1
ATOM 882 O O . GLY A 1 110 ? -1.381 -0.987 21.264 1.00 88.62 110 GLY A O 1
ATOM 883 N N . ARG A 1 111 ? -3.347 -0.018 20.796 1.00 87.56 111 ARG A N 1
ATOM 884 C CA . ARG A 1 111 ? -4.145 -1.257 20.722 1.00 87.56 111 ARG A CA 1
ATOM 885 C C . ARG A 1 111 ? -3.977 -2.006 19.401 1.00 87.56 111 ARG A C 1
ATOM 887 O O . ARG A 1 111 ? -4.197 -3.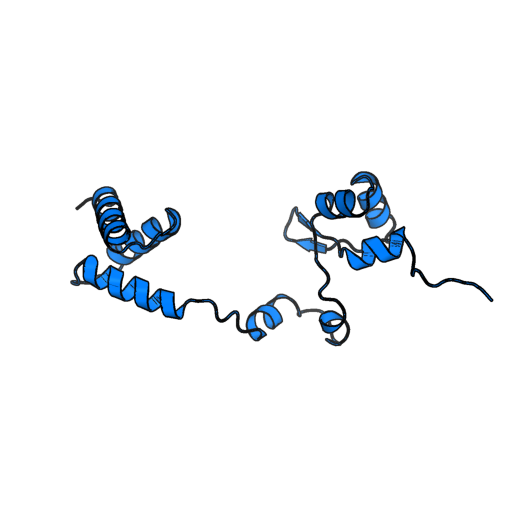207 19.341 1.00 87.56 111 ARG A O 1
ATOM 894 N N . ILE A 1 112 ? -3.648 -1.288 18.328 1.00 90.88 112 ILE A N 1
ATOM 895 C CA . ILE A 1 112 ? -3.424 -1.848 16.990 1.00 90.88 112 ILE A CA 1
ATOM 896 C C . ILE A 1 112 ? -2.074 -1.355 16.489 1.00 90.88 112 ILE A C 1
ATOM 898 O O . ILE A 1 112 ? -1.793 -0.153 16.525 1.00 90.88 112 ILE A O 1
ATOM 902 N N . THR A 1 113 ? -1.256 -2.267 15.970 1.00 88.75 113 THR A N 1
ATOM 903 C CA . THR A 1 113 ? 0.067 -1.927 15.452 1.00 88.75 113 THR A CA 1
ATOM 904 C C . THR A 1 113 ? -0.053 -1.326 14.054 1.00 88.75 113 THR A C 1
ATOM 906 O O . THR A 1 113 ? -0.628 -1.908 13.133 1.00 88.75 113 THR A O 1
ATOM 909 N N . ALA A 1 114 ? 0.506 -0.129 13.876 1.00 87.88 114 ALA A N 1
ATOM 910 C CA . ALA A 1 114 ? 0.560 0.544 12.585 1.00 87.88 114 ALA A CA 1
ATOM 911 C C . ALA A 1 114 ? 1.935 0.387 11.933 1.00 87.88 114 ALA A C 1
ATOM 913 O O . ALA A 1 114 ? 2.947 0.845 12.461 1.00 87.88 114 ALA A O 1
ATOM 914 N N . HIS A 1 115 ? 1.955 -0.158 10.722 1.00 87.44 115 HIS A N 1
ATOM 915 C CA . HIS A 1 115 ? 3.158 -0.325 9.917 1.00 87.44 115 HIS A CA 1
ATOM 916 C C . HIS A 1 115 ? 3.259 0.807 8.900 1.00 87.44 115 HIS A C 1
ATOM 918 O O . HIS A 1 115 ? 2.427 0.950 8.000 1.00 87.44 115 HIS A O 1
ATOM 924 N N . ARG A 1 116 ? 4.284 1.648 9.034 1.00 84.94 116 ARG A N 1
ATOM 925 C CA . ARG A 1 116 ? 4.530 2.739 8.087 1.00 84.94 116 ARG A CA 1
ATOM 926 C C . ARG A 1 116 ? 5.280 2.217 6.869 1.00 84.94 116 ARG A C 1
ATOM 928 O O . ARG A 1 116 ? 6.347 1.629 6.995 1.00 84.94 116 ARG A O 1
ATOM 935 N N . VAL A 1 117 ? 4.734 2.475 5.684 1.00 79.62 117 VAL A N 1
ATOM 936 C CA . VAL A 1 117 ? 5.370 2.149 4.405 1.00 79.62 117 VAL A CA 1
ATOM 937 C C . VAL A 1 117 ? 5.763 3.455 3.723 1.00 79.62 117 VAL A C 1
ATOM 939 O O . VAL A 1 117 ? 4.930 4.190 3.183 1.00 79.62 117 VAL A O 1
ATOM 942 N N . GLY A 1 118 ? 7.054 3.769 3.780 1.00 77.94 118 GLY A N 1
ATOM 943 C CA . GLY A 1 118 ? 7.567 5.059 3.329 1.00 77.94 118 GLY A CA 1
ATOM 944 C C . GLY A 1 118 ? 7.018 6.238 4.151 1.00 77.94 118 GLY A C 1
ATOM 945 O O . GLY A 1 118 ? 6.529 6.057 5.267 1.00 77.94 118 GLY A O 1
ATOM 946 N N . PRO A 1 119 ? 7.077 7.470 3.617 1.00 83.06 119 PRO A N 1
ATOM 947 C CA . PRO A 1 119 ? 6.810 8.671 4.409 1.00 83.06 119 PRO A CA 1
ATOM 948 C C . PRO A 1 119 ? 5.325 8.909 4.730 1.00 83.06 119 PRO A C 1
ATOM 950 O O . PRO A 1 119 ? 5.021 9.661 5.651 1.00 83.06 119 PRO A O 1
ATOM 953 N N . LYS A 1 120 ? 4.387 8.319 3.970 1.00 79.50 120 LYS A N 1
ATOM 954 C CA . LYS A 1 120 ? 2.956 8.687 4.040 1.00 79.50 120 LYS A CA 1
ATOM 955 C C . LYS A 1 120 ? 1.982 7.528 4.237 1.00 79.50 120 LYS A C 1
ATOM 957 O O . LYS A 1 120 ? 0.848 7.776 4.643 1.00 79.50 120 LYS A O 1
ATOM 962 N N . LEU A 1 121 ? 2.363 6.291 3.925 1.00 82.12 121 LEU A N 1
ATOM 963 C CA . LEU A 1 121 ? 1.415 5.178 3.946 1.00 82.12 121 LEU A CA 1
ATOM 964 C C . LEU A 1 121 ? 1.440 4.485 5.303 1.00 82.12 121 LEU A C 1
ATOM 966 O O . LEU A 1 121 ? 2.501 4.262 5.879 1.00 82.12 121 LEU A O 1
ATOM 970 N N . ILE A 1 122 ? 0.256 4.118 5.782 1.00 87.25 122 ILE A N 1
ATOM 971 C CA . ILE A 1 122 ? 0.072 3.305 6.981 1.00 87.25 122 ILE A CA 1
ATOM 972 C C . ILE A 1 122 ? -0.678 2.042 6.569 1.00 87.25 122 ILE A C 1
ATOM 974 O O . ILE A 1 122 ? -1.686 2.115 5.857 1.00 87.25 122 ILE A O 1
ATOM 978 N N . ARG A 1 123 ? -0.163 0.900 7.010 1.00 88.62 123 ARG A N 1
ATOM 979 C CA . ARG A 1 123 ? -0.753 -0.426 6.878 1.00 88.62 123 ARG A CA 1
ATOM 980 C C . ARG A 1 123 ? -1.024 -0.995 8.261 1.00 88.62 123 ARG A C 1
ATOM 982 O O . ARG A 1 123 ? -0.336 -0.646 9.215 1.00 88.62 123 ARG A O 1
ATOM 989 N N . VAL A 1 124 ? -2.028 -1.849 8.345 1.00 88.06 124 VAL A N 1
ATOM 990 C CA . VAL A 1 124 ? -2.378 -2.587 9.560 1.00 88.06 124 VAL A CA 1
ATOM 991 C C . VAL A 1 124 ? -2.539 -4.054 9.207 1.00 88.06 124 VAL A C 1
ATOM 993 O O . VAL A 1 124 ? -2.919 -4.374 8.075 1.00 88.06 124 VAL A O 1
ATOM 996 N N . ASP A 1 125 ? -2.219 -4.922 10.156 1.00 90.12 125 ASP A N 1
ATOM 997 C CA . ASP A 1 125 ? -2.530 -6.340 10.049 1.00 90.12 125 ASP A CA 1
ATOM 998 C C . ASP A 1 125 ? -4.036 -6.536 10.258 1.00 90.12 125 ASP A C 1
ATOM 1000 O O . ASP A 1 125 ? -4.577 -6.190 11.308 1.00 90.12 125 ASP A O 1
ATOM 1004 N N . LEU A 1 126 ? -4.720 -7.063 9.241 1.00 86.75 126 LEU A N 1
ATOM 1005 C CA . LEU A 1 126 ? -6.156 -7.308 9.309 1.00 86.75 126 LEU A CA 1
ATOM 1006 C C . LEU A 1 126 ? -6.526 -8.311 10.412 1.00 86.75 126 LEU A C 1
ATOM 1008 O O . LEU A 1 126 ? -7.526 -8.103 11.089 1.00 86.75 126 LEU A O 1
ATOM 1012 N N . VAL A 1 127 ? -5.705 -9.340 10.637 1.00 85.81 127 VAL A N 1
ATOM 1013 C CA . VAL A 1 127 ? -5.982 -10.376 11.644 1.00 85.81 127 VAL A CA 1
ATOM 1014 C C . VAL A 1 127 ? -5.883 -9.783 13.048 1.00 85.81 127 VAL A C 1
ATOM 1016 O O . VAL A 1 127 ? -6.746 -10.025 13.888 1.00 85.81 127 VAL A O 1
ATOM 1019 N N . GLN A 1 128 ? -4.880 -8.932 13.290 1.00 85.69 128 GLN A N 1
ATOM 1020 C CA . GLN A 1 128 ? -4.753 -8.201 14.554 1.00 85.69 128 GLN A CA 1
ATOM 1021 C C . GLN A 1 128 ? -5.956 -7.275 14.786 1.00 85.69 128 GLN A C 1
ATOM 1023 O O . GLN A 1 128 ? -6.472 -7.195 15.899 1.00 85.69 128 GLN A O 1
ATOM 1028 N N . VAL A 1 129 ? -6.407 -6.571 13.741 1.00 89.94 129 VAL A N 1
ATOM 1029 C CA . VAL A 1 129 ? -7.575 -5.681 13.819 1.00 89.94 129 VAL A CA 1
ATOM 1030 C C . VAL A 1 129 ? -8.837 -6.476 14.169 1.00 89.94 129 VAL A C 1
ATOM 1032 O O . VAL A 1 129 ? -9.590 -6.052 15.042 1.00 89.94 129 VAL A O 1
ATOM 1035 N N . GLU A 1 130 ? -9.058 -7.621 13.522 1.00 89.94 130 GLU A N 1
ATOM 1036 C CA . GLU A 1 130 ? -10.195 -8.507 13.792 1.00 89.94 130 GLU A CA 1
ATOM 1037 C C . GLU A 1 130 ? -10.155 -9.054 15.222 1.00 89.94 130 GLU A C 1
ATOM 1039 O O . GLU A 1 130 ? -11.132 -8.899 15.952 1.00 89.94 130 GLU A O 1
ATOM 1044 N N . ALA A 1 131 ? -9.014 -9.590 15.664 1.00 87.25 131 ALA A N 1
ATOM 1045 C CA . ALA A 1 131 ? -8.840 -10.094 17.027 1.00 87.25 131 ALA A CA 1
ATOM 1046 C C . ALA A 1 131 ? -9.080 -9.003 18.084 1.00 87.25 131 ALA A C 1
ATOM 1048 O O . ALA A 1 131 ? -9.702 -9.242 19.116 1.00 87.25 131 ALA A O 1
ATOM 1049 N N . GLN A 1 132 ? -8.643 -7.770 17.818 1.00 87.50 132 GLN A N 1
ATOM 1050 C CA . GLN A 1 132 ? -8.822 -6.651 18.741 1.00 87.50 132 GLN A CA 1
ATOM 1051 C C . GLN A 1 132 ? -10.278 -6.162 18.833 1.00 87.50 132 GLN A C 1
ATOM 1053 O O . GLN A 1 132 ? -10.657 -5.585 19.860 1.00 87.50 132 GLN A O 1
ATOM 1058 N N . LEU A 1 133 ? -11.070 -6.329 17.771 1.00 86.62 133 LEU A N 1
ATOM 1059 C CA . LEU A 1 133 ? -12.458 -5.863 17.698 1.00 86.62 133 LEU A CA 1
ATOM 1060 C C . LEU A 1 133 ? -13.464 -6.925 18.129 1.00 86.62 133 LEU A C 1
ATOM 1062 O O . LEU A 1 133 ? -14.428 -6.598 18.817 1.00 86.62 133 LEU A O 1
ATOM 1066 N N . PHE A 1 134 ? -13.243 -8.168 17.717 1.00 83.19 134 PHE A N 1
ATOM 1067 C CA . PHE A 1 134 ? -14.175 -9.271 17.926 1.00 83.19 134 PHE A CA 1
ATOM 1068 C C . PHE A 1 134 ? -13.730 -10.225 19.043 1.00 83.19 134 PHE A C 1
ATOM 1070 O O . PHE A 1 134 ? -14.500 -11.105 19.417 1.00 83.19 134 PHE A O 1
ATOM 1077 N N . GLY A 1 135 ? -12.534 -10.017 19.612 1.00 68.62 135 GLY A N 1
ATOM 1078 C CA . GLY A 1 135 ? -11.913 -10.941 20.560 1.00 68.62 135 GLY A CA 1
ATOM 1079 C C . GLY A 1 135 ? -11.458 -12.233 19.879 1.00 68.62 135 GLY A C 1
ATOM 1080 O O . GLY A 1 135 ? -11.758 -12.485 18.710 1.00 68.62 135 GLY A O 1
ATOM 1081 N N . GLU A 1 136 ? -10.748 -13.090 20.614 1.00 57.09 136 GLU A N 1
ATOM 1082 C CA . GLU A 1 136 ? -10.799 -14.511 20.279 1.00 57.09 136 GLU A CA 1
ATOM 1083 C C . GLU A 1 136 ? -12.262 -14.932 20.427 1.00 57.09 136 GLU A C 1
ATOM 1085 O O . GLU A 1 136 ? -12.862 -14.734 21.483 1.00 57.09 136 GLU A O 1
ATOM 1090 N N . VAL A 1 137 ? -12.862 -15.497 19.381 1.00 51.53 137 VAL A N 1
ATOM 1091 C CA . VAL A 1 137 ? -14.160 -16.172 19.493 1.00 51.53 137 VAL A CA 1
ATOM 1092 C C . VAL A 1 137 ? -13.920 -17.490 20.245 1.00 51.53 137 VAL A C 1
ATOM 1094 O O . VAL A 1 137 ? -13.970 -18.575 19.678 1.00 51.53 137 VAL A O 1
ATOM 1097 N N . GLY A 1 138 ? -13.550 -17.382 21.519 1.00 47.97 138 GLY A N 1
ATOM 1098 C CA . GLY A 1 138 ? -13.406 -18.459 22.484 1.00 47.97 138 GLY A CA 1
ATOM 1099 C C . GLY A 1 138 ? -14.558 -18.331 23.462 1.00 47.97 138 GLY A C 1
ATOM 1100 O O . GLY A 1 138 ? -14.549 -17.468 24.333 1.00 47.97 138 GLY A O 1
ATOM 1101 N N . GLY A 1 139 ? -15.593 -19.139 23.245 1.00 48.25 139 GLY A N 1
ATOM 1102 C CA . GLY A 1 139 ? -16.749 -19.202 24.122 1.00 48.25 139 GLY A CA 1
ATOM 1103 C C . GLY A 1 139 ? -16.333 -19.580 25.536 1.00 48.25 139 GLY A C 1
ATOM 1104 O O . GLY A 1 139 ? -15.815 -20.672 25.752 1.00 48.25 139 GLY A O 1
ATOM 1105 N N . ASP A 1 140 ? -16.626 -18.700 26.485 1.00 40.94 140 ASP A N 1
ATOM 1106 C CA . ASP A 1 140 ? -16.723 -19.081 27.884 1.00 40.94 140 ASP A CA 1
ATOM 1107 C C . ASP A 1 140 ? -18.144 -19.617 28.101 1.00 40.94 140 ASP A C 1
ATOM 1109 O O . ASP A 1 140 ? -19.108 -18.883 28.327 1.00 40.94 140 ASP A O 1
ATOM 1113 N N . ALA A 1 141 ? -18.277 -20.922 27.883 1.00 45.72 141 ALA A N 1
ATOM 1114 C CA . ALA A 1 141 ? -19.361 -21.736 28.404 1.00 45.72 141 ALA A CA 1
ATOM 1115 C C . ALA A 1 141 ? -18.719 -22.777 29.328 1.00 45.72 141 ALA A C 1
ATOM 1117 O O . ALA A 1 141 ? -18.422 -23.894 28.901 1.00 45.72 141 ALA A O 1
ATOM 1118 N N . ALA A 1 142 ? -18.470 -22.372 30.573 1.00 35.84 142 ALA A N 1
ATOM 1119 C CA . ALA A 1 142 ? -18.136 -23.239 31.697 1.00 35.84 142 ALA A CA 1
ATOM 1120 C C . ALA A 1 142 ? -18.865 -22.741 32.950 1.00 35.84 142 ALA A C 1
ATOM 1122 O O . ALA A 1 142 ? -18.858 -21.512 33.186 1.00 35.84 142 ALA A O 1
#

Sequence (142 aa):
MTRTDLINRLNSILACRGIEWSANRVVKAVRRYQQSASTIPLEEFLAHEILRQADQRPLLNELTYRRIAYRDDPTGEDAVRNMSKYVPLKVAAETVGVSVSSLRRYIAEGRITAHRVGPKLIRVDLVQVEAQLFGEVGGDAA

pLDDT: mean 74.8, std 19.02, range [34.88, 95.88]

Radius of gyration: 24.38 Å; chains: 1; bounding box: 44×32×70 Å

Foldseek 3Di:
DDLVVQLVVVVVLCVVVVHDDDSVRSSVLSVVVVVPPDPDDSNVSVVVVVVVCVVPPPPVVVVVVVPPPPPPDPDCPVCVVDVFPFDFLVVLCVVVVHDSVVVVVCVVVVQWPWDDDPDDTTTGGSVSSCCSPVNPPPDPPD